Protein AF-A0A059CGK4-F1 (afdb_monomer_lite)

Sequence (134 aa):
MKSARKLSFSSSASSPTATATVTVTSPDEQFIPPPPPNITLHLQPNQAHSRAATKIQSAYRAHLIRTLYKTISTVDSAADRLQRRIQRQDTGRRPPGQPPREGRGIDEELMRLLLRLDSVPGGIDPALREGRRK

Radius of gyration: 31.88 Å; chains: 1; bounding box: 45×42×109 Å

pLDDT: mean 72.35, std 18.62, range [37.69, 95.38]

Organism: Eucalyptus grandis (NCBI:txid71139)

Secondary structure (DSSP, 8-state):
-PPPPP-------------PPP----------PPPPP-------S-----HHHHHHHHHHHHHHHHHHHHHHHHHHHHHHHHHHHHHHHHTT-PPTTPPP---TTHHHHHHHHHHHHHTS-TTS-HHHHHHTT-

Foldseek 3Di:
DDDDDDDDDDDDDDDDDDDDDDDDDDDDDPPPDDDDDPPPPCPPPDPDQDPVNVVVVVVVLVVLVVVLVVLLVVLVVLVVVLVVVVCCLVVVVDDPPDDNPPPPCSVVSVVVSLVSLVVRDCPSDVVSVVSSVD

InterPro domains:
  IPR000048 IQ motif, EF-hand binding site [PF00612] (51-70)
  IPR003103 BAG domain [PF02179] (72-134)
  IPR040400 BAG family molecular chaperone regulator 5/6/7/8 [PTHR33322] (49-134)

Structure (mmCIF, N/CA/C/O backbone):
data_AF-A0A059CGK4-F1
#
_entry.id   AF-A0A059CGK4-F1
#
loop_
_atom_site.group_PDB
_atom_site.id
_ato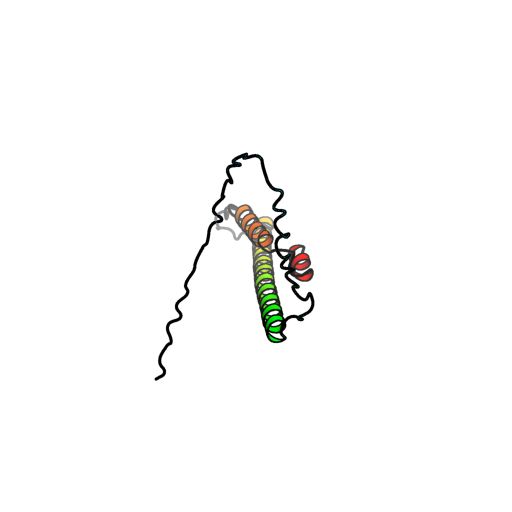m_site.type_symbol
_atom_site.label_atom_id
_atom_site.label_alt_id
_atom_site.label_comp_id
_atom_site.label_asym_id
_atom_site.label_entity_id
_atom_site.label_seq_id
_atom_site.pdbx_PDB_ins_code
_atom_site.Cartn_x
_atom_site.Cartn_y
_atom_site.Cartn_z
_atom_site.occupancy
_atom_site.B_iso_or_equiv
_atom_site.auth_seq_id
_atom_site.auth_comp_id
_atom_site.auth_asym_id
_atom_site.auth_atom_id
_atom_site.pdbx_PDB_model_num
ATOM 1 N N . MET A 1 1 ? -26.335 33.147 17.329 1.00 41.03 1 MET A N 1
ATOM 2 C CA . MET A 1 1 ? -25.353 32.123 16.898 1.00 41.03 1 MET A CA 1
ATOM 3 C C . MET A 1 1 ? -24.506 31.743 18.106 1.00 41.03 1 MET A C 1
ATOM 5 O O . MET A 1 1 ? -24.257 32.594 18.947 1.00 41.03 1 MET A O 1
ATOM 9 N N . LYS A 1 2 ? -24.250 30.446 18.284 1.00 45.72 2 LYS A N 1
ATOM 10 C CA . LYS A 1 2 ? -23.962 29.793 19.573 1.00 45.72 2 LYS A CA 1
ATOM 11 C C . LYS A 1 2 ? -22.501 30.000 20.019 1.00 45.72 2 LYS A C 1
ATOM 13 O O . LYS A 1 2 ? -21.591 29.889 19.209 1.00 45.72 2 LYS A O 1
ATOM 18 N N . SER A 1 3 ? -22.332 30.303 21.308 1.00 40.88 3 SER A N 1
ATOM 19 C CA . SER A 1 3 ? -21.085 30.653 22.006 1.00 40.88 3 SER A CA 1
ATOM 20 C C . SER A 1 3 ? -20.116 29.466 22.147 1.00 40.88 3 SER A C 1
ATOM 22 O O . SER A 1 3 ? -20.524 28.381 22.566 1.00 40.88 3 SER A O 1
ATOM 24 N N . ALA A 1 4 ? -18.839 29.669 21.804 1.00 54.34 4 ALA A N 1
ATOM 25 C CA . ALA A 1 4 ? -17.777 28.668 21.910 1.00 54.34 4 ALA A CA 1
ATOM 26 C C . ALA A 1 4 ? -17.173 28.663 23.326 1.00 54.34 4 ALA A C 1
ATOM 28 O O . ALA A 1 4 ? -16.617 29.660 23.786 1.00 54.34 4 ALA A O 1
ATOM 29 N N . ARG A 1 5 ? -17.280 27.531 24.032 1.00 57.50 5 ARG A N 1
ATOM 30 C CA . ARG A 1 5 ? -16.688 27.343 25.365 1.00 57.50 5 ARG A CA 1
ATOM 31 C C . ARG A 1 5 ? -15.183 27.081 25.241 1.00 57.50 5 ARG A C 1
ATOM 33 O O . ARG A 1 5 ? -14.774 26.126 24.587 1.00 57.50 5 ARG A O 1
ATOM 40 N N . LYS A 1 6 ? -14.377 27.927 25.892 1.00 48.09 6 LYS A N 1
ATOM 41 C CA . LYS A 1 6 ? -12.933 27.737 26.111 1.00 48.09 6 LYS A CA 1
ATOM 42 C C . LYS A 1 6 ? -12.698 26.487 26.967 1.00 48.09 6 LYS A C 1
ATOM 44 O O . LYS A 1 6 ? -13.273 26.376 28.046 1.00 48.09 6 LYS A O 1
ATOM 49 N N . LEU A 1 7 ? -11.836 25.582 26.507 1.00 48.59 7 LEU A N 1
ATOM 50 C CA . LEU A 1 7 ? -11.317 24.472 27.305 1.00 48.59 7 LEU A CA 1
ATOM 51 C C . LEU A 1 7 ? -9.947 24.885 27.847 1.00 48.59 7 LEU A C 1
ATOM 53 O O . LEU A 1 7 ? -9.022 25.123 27.074 1.00 48.59 7 LEU A O 1
ATOM 57 N N . SER A 1 8 ? -9.850 25.023 29.168 1.00 43.38 8 SER A N 1
ATOM 58 C CA . SER A 1 8 ? -8.581 25.183 29.879 1.00 43.38 8 SER A CA 1
ATOM 59 C C . SER A 1 8 ? -8.075 23.802 30.281 1.00 43.38 8 SER A C 1
ATOM 61 O O . SER A 1 8 ? -8.851 22.981 30.771 1.00 43.38 8 SER A O 1
ATOM 63 N N . PHE A 1 9 ? -6.787 23.553 30.077 1.00 45.38 9 PHE A N 1
ATOM 64 C CA . PHE A 1 9 ? -6.094 22.358 30.538 1.00 45.38 9 PHE A CA 1
ATOM 65 C C . PHE A 1 9 ? -5.003 22.809 31.511 1.00 45.38 9 PHE A C 1
ATOM 67 O O . PHE A 1 9 ? -4.174 23.651 31.170 1.00 45.38 9 PHE A O 1
ATOM 74 N N . SER A 1 10 ? -5.023 22.258 32.723 1.00 40.19 10 SER A N 1
ATOM 75 C CA . SER A 1 10 ? -3.966 22.438 33.715 1.00 40.19 10 SER A CA 1
ATOM 76 C C . SER A 1 10 ? -3.147 21.154 33.771 1.00 40.19 10 SER A C 1
ATOM 78 O O . SER A 1 10 ? -3.657 20.113 34.179 1.00 40.19 10 SER A O 1
ATOM 80 N N . SER A 1 11 ? -1.885 21.220 33.346 1.00 39.97 11 SER A N 1
ATOM 81 C CA . SER A 1 11 ? -0.885 20.190 33.636 1.00 39.97 11 SER A CA 1
ATOM 82 C C . SER A 1 11 ? -0.153 20.541 34.916 1.00 39.97 11 SER A C 1
ATOM 84 O O . SER A 1 11 ? 0.600 21.510 34.945 1.00 39.97 11 SER A O 1
ATOM 86 N N . SER A 1 12 ? -0.327 19.727 35.949 1.00 41.91 12 SER A N 1
ATOM 87 C CA . SER A 1 12 ? 0.598 19.684 37.077 1.00 41.91 12 SER A CA 1
ATOM 88 C C . SER A 1 12 ? 1.501 18.471 36.884 1.00 41.91 12 SER A C 1
ATOM 90 O O . SER A 1 12 ? 1.093 17.338 37.120 1.00 41.91 12 SER A O 1
ATOM 92 N N . ALA A 1 13 ? 2.717 18.715 36.396 1.00 45.94 13 ALA A N 1
ATOM 93 C CA . ALA A 1 13 ? 3.792 17.735 36.400 1.00 45.94 13 ALA A CA 1
ATOM 94 C C . ALA A 1 13 ? 4.439 17.748 37.792 1.00 45.94 13 ALA A C 1
ATOM 96 O O . ALA A 1 13 ? 5.101 18.715 38.159 1.00 45.94 13 ALA A O 1
ATOM 97 N N . SER A 1 14 ? 4.223 16.699 38.582 1.00 45.09 14 SER A N 1
ATOM 98 C CA . SER A 1 14 ? 4.945 16.477 39.835 1.00 45.09 14 SER A CA 1
ATOM 99 C C . SER A 1 14 ? 6.086 15.492 39.585 1.00 45.09 14 SER A C 1
ATOM 101 O O . SER A 1 14 ? 5.858 14.291 39.443 1.00 45.09 14 SER A O 1
ATOM 103 N N . SER A 1 15 ? 7.310 16.011 39.508 1.00 52.53 15 SER A N 1
ATOM 104 C CA . SER A 1 15 ? 8.544 15.222 39.581 1.00 52.53 15 SER A CA 1
ATOM 105 C C . SER A 1 15 ? 8.660 14.553 40.961 1.00 52.53 15 SER A C 1
ATOM 107 O O . SER A 1 15 ? 8.279 15.177 41.954 1.00 52.53 15 SER A O 1
ATOM 109 N N . PRO A 1 16 ? 9.190 13.323 41.083 1.00 47.06 16 PRO A N 1
ATOM 110 C CA . PRO A 1 16 ? 9.391 12.708 42.390 1.00 47.06 16 PRO A CA 1
ATOM 111 C C . PRO A 1 16 ? 10.611 13.322 43.096 1.00 47.06 16 PRO A C 1
ATOM 113 O O . PRO A 1 16 ? 11.750 13.149 42.665 1.00 47.06 16 PRO A O 1
ATOM 116 N N . THR A 1 17 ? 10.366 14.038 44.194 1.00 42.78 17 THR A N 1
ATOM 117 C CA . THR A 1 17 ? 11.392 14.484 45.145 1.00 42.78 17 THR A CA 1
ATOM 118 C C . THR A 1 17 ? 11.951 13.266 45.880 1.00 42.78 17 THR A C 1
ATOM 120 O O . THR A 1 17 ? 11.225 12.589 46.604 1.00 42.78 17 THR A O 1
ATOM 123 N N . ALA A 1 18 ? 13.241 12.977 45.704 1.00 50.28 18 ALA A N 1
ATOM 124 C CA . ALA A 1 18 ? 13.943 11.981 46.504 1.00 50.28 18 ALA A CA 1
ATOM 125 C C . ALA A 1 18 ? 14.169 12.538 47.920 1.00 50.28 18 ALA A C 1
ATOM 127 O O . ALA A 1 18 ? 14.978 13.442 48.119 1.00 50.28 18 ALA A O 1
ATOM 128 N N . THR A 1 19 ? 13.435 12.022 48.903 1.00 48.09 19 THR A N 1
ATOM 129 C CA . THR A 1 19 ? 13.630 12.352 50.319 1.00 48.09 19 THR A CA 1
ATOM 130 C C . THR A 1 19 ? 14.610 11.353 50.929 1.00 48.09 19 THR A C 1
ATOM 132 O O . THR A 1 19 ? 14.295 10.173 51.056 1.00 48.09 19 THR A O 1
ATOM 135 N N . ALA A 1 20 ? 15.807 11.816 51.290 1.00 50.78 20 ALA A N 1
ATOM 136 C CA . ALA A 1 20 ? 16.765 11.043 52.074 1.00 50.78 20 ALA A CA 1
ATOM 137 C C . ALA A 1 20 ? 16.435 11.192 53.567 1.00 50.78 20 ALA A C 1
ATOM 139 O O . ALA A 1 20 ? 16.407 12.306 54.091 1.00 50.78 20 ALA A O 1
ATOM 140 N N . THR A 1 21 ? 16.169 10.081 54.250 1.00 47.62 21 THR A N 1
ATOM 141 C CA . THR A 1 21 ? 15.905 10.061 55.695 1.00 47.62 21 THR A CA 1
ATOM 142 C C . THR A 1 21 ? 17.219 9.862 56.450 1.00 47.62 21 THR A C 1
ATOM 144 O O . THR A 1 21 ? 17.923 8.879 56.231 1.00 47.62 21 THR A O 1
ATOM 147 N N . VAL A 1 22 ? 17.553 10.808 57.328 1.00 45.88 22 VAL A N 1
ATOM 148 C CA . VAL A 1 22 ? 18.703 10.738 58.241 1.00 45.88 22 VAL A CA 1
ATOM 149 C C . VAL A 1 22 ? 18.288 9.958 59.489 1.00 45.88 22 VAL A C 1
ATOM 151 O O . VAL A 1 22 ? 17.340 10.344 60.171 1.00 45.88 22 VAL A O 1
ATOM 154 N N . THR A 1 23 ? 18.993 8.869 59.792 1.00 37.69 23 THR A N 1
ATOM 155 C CA . THR A 1 23 ? 18.792 8.076 61.012 1.00 37.69 23 THR A CA 1
ATOM 156 C C . THR A 1 23 ? 19.478 8.770 62.189 1.00 37.69 23 THR A C 1
ATOM 158 O O . THR A 1 23 ? 20.705 8.843 62.233 1.00 37.69 23 THR A O 1
ATOM 161 N N . VAL A 1 24 ? 18.697 9.275 63.146 1.00 44.75 24 VAL A N 1
ATOM 162 C CA . VAL A 1 24 ? 19.193 9.719 64.457 1.00 44.75 24 VAL A CA 1
ATOM 163 C C . VAL A 1 24 ? 18.960 8.579 65.445 1.00 44.75 24 VAL A C 1
ATOM 165 O O . VAL A 1 24 ? 17.821 8.188 65.683 1.00 44.75 24 VAL A O 1
ATOM 168 N N . THR A 1 25 ? 20.040 8.018 65.988 1.00 42.50 25 THR A N 1
ATOM 169 C CA . THR A 1 25 ? 19.989 6.936 66.979 1.00 42.50 25 THR A CA 1
ATOM 170 C C . THR A 1 25 ? 19.927 7.536 68.384 1.00 42.50 25 THR A C 1
ATOM 172 O O . THR A 1 25 ? 20.909 8.114 68.844 1.00 42.50 25 THR A O 1
ATOM 175 N N . SER A 1 26 ? 18.800 7.377 69.079 1.00 39.28 26 SER A N 1
ATOM 176 C CA . SER A 1 26 ? 18.688 7.565 70.533 1.00 39.28 26 SER A CA 1
ATOM 177 C C . SER A 1 26 ? 18.155 6.275 71.170 1.00 39.28 26 SER A C 1
ATOM 179 O O . SER A 1 26 ? 17.199 5.711 70.633 1.00 39.28 26 SER A O 1
ATOM 181 N N . PRO A 1 27 ? 18.748 5.780 72.271 1.00 51.56 27 PRO A N 1
ATOM 182 C CA . PRO A 1 27 ? 18.305 4.559 72.922 1.00 51.56 27 PRO A CA 1
ATOM 183 C C . PRO A 1 27 ? 17.245 4.913 73.965 1.00 51.56 27 PRO A C 1
ATOM 185 O O . PRO A 1 27 ? 17.559 5.572 74.944 1.00 51.56 27 PRO A O 1
ATOM 188 N N . ASP A 1 28 ? 15.993 4.561 73.702 1.00 48.81 28 ASP A N 1
ATOM 189 C CA . ASP A 1 28 ? 15.063 3.947 74.659 1.00 48.81 28 ASP A CA 1
ATOM 190 C C . ASP A 1 28 ? 13.618 4.077 74.166 1.00 48.81 28 ASP A C 1
ATOM 192 O O . ASP A 1 28 ? 13.229 5.055 73.534 1.00 48.81 28 ASP A O 1
ATOM 196 N N . GLU A 1 29 ? 12.854 3.035 74.486 1.00 44.28 29 GLU A N 1
ATOM 197 C CA . GLU A 1 29 ? 11.441 2.787 74.187 1.00 44.28 29 GLU A CA 1
ATOM 198 C C . GLU A 1 29 ? 11.102 2.345 72.751 1.00 44.28 29 GLU A C 1
ATOM 200 O O . GLU A 1 29 ? 11.046 3.105 71.785 1.00 44.28 29 GLU A O 1
ATOM 205 N N . GLN A 1 30 ? 10.816 1.042 72.637 1.00 54.50 30 GLN A N 1
ATOM 206 C CA . GLN A 1 30 ? 10.256 0.383 71.459 1.00 54.50 30 GLN A CA 1
ATOM 207 C C . GLN A 1 30 ? 8.842 0.908 71.158 1.00 54.50 30 GLN A C 1
ATOM 209 O O . GLN A 1 30 ? 7.842 0.252 71.444 1.00 54.50 30 GLN A O 1
ATOM 214 N N . PHE A 1 31 ? 8.740 2.070 70.520 1.00 52.06 31 PHE A N 1
ATOM 215 C CA . PHE A 1 31 ? 7.544 2.413 69.764 1.00 52.06 31 PHE A CA 1
ATOM 216 C C . PHE A 1 31 ? 7.603 1.654 68.437 1.00 52.06 31 PHE A C 1
ATOM 218 O O . PHE A 1 31 ? 8.364 2.014 67.543 1.00 52.06 31 PHE A O 1
ATOM 225 N N . ILE A 1 32 ? 6.841 0.566 68.318 1.00 58.25 32 ILE A N 1
ATOM 226 C CA . ILE A 1 32 ? 6.641 -0.129 67.042 1.00 58.25 32 ILE A CA 1
ATOM 227 C C . ILE A 1 32 ? 5.577 0.675 66.277 1.00 58.25 32 ILE A C 1
ATOM 229 O O . ILE A 1 32 ? 4.402 0.600 66.644 1.00 58.25 32 ILE A O 1
ATOM 233 N N . PRO A 1 33 ? 5.930 1.470 65.246 1.00 62.47 33 PRO A N 1
ATOM 234 C CA . PRO A 1 33 ? 4.920 2.143 64.443 1.00 62.47 33 PRO A CA 1
ATOM 235 C C . PRO A 1 33 ? 4.079 1.092 63.697 1.00 62.47 33 PRO A C 1
ATOM 237 O O . PRO A 1 33 ? 4.638 0.115 63.186 1.00 62.47 33 PRO A O 1
ATOM 240 N N . PRO A 1 34 ? 2.745 1.257 63.613 1.00 70.94 34 PRO A N 1
ATOM 241 C CA . PRO A 1 34 ? 1.908 0.351 62.839 1.00 70.94 34 PRO A CA 1
ATOM 242 C C . PRO A 1 34 ? 2.349 0.360 61.364 1.00 70.94 34 PRO A C 1
ATOM 244 O O . PRO A 1 34 ? 2.731 1.417 60.848 1.00 70.94 34 PRO A O 1
ATOM 247 N N . PRO A 1 35 ? 2.308 -0.792 60.669 1.00 70.62 35 PRO A N 1
ATOM 248 C CA . PRO A 1 35 ? 2.691 -0.863 59.265 1.00 70.62 35 PRO A CA 1
ATOM 249 C C . PRO A 1 35 ? 1.824 0.093 58.428 1.00 70.62 35 PRO A C 1
ATOM 251 O O . PRO A 1 35 ? 0.627 0.232 58.707 1.00 70.62 35 PRO A O 1
ATOM 254 N N . PRO A 1 36 ? 2.395 0.757 57.404 1.00 70.00 36 PRO A N 1
ATOM 255 C CA . PRO A 1 36 ? 1.631 1.643 56.535 1.00 70.00 36 PRO A CA 1
ATOM 256 C C . PRO A 1 36 ? 0.469 0.867 55.895 1.00 70.00 36 PRO A C 1
ATOM 258 O O . PRO A 1 36 ? 0.639 -0.305 55.543 1.00 70.00 36 PRO A O 1
ATOM 261 N N . PRO A 1 37 ? -0.719 1.478 55.728 1.00 66.12 37 PRO A N 1
ATOM 262 C CA . PRO A 1 37 ? -1.835 0.798 55.094 1.00 66.12 37 PRO A CA 1
ATOM 263 C C . PRO A 1 37 ? -1.450 0.431 53.658 1.00 66.12 37 PRO A C 1
ATOM 265 O O . PRO A 1 37 ? -1.170 1.302 52.833 1.00 66.12 37 PRO A O 1
ATOM 268 N N . ASN A 1 38 ? -1.457 -0.866 53.350 1.00 60.00 38 ASN A N 1
ATOM 269 C CA . ASN A 1 38 ? -1.348 -1.362 51.984 1.00 60.00 38 ASN A CA 1
ATOM 270 C C . ASN A 1 38 ? -2.588 -0.904 51.204 1.00 60.00 38 ASN A C 1
ATOM 272 O O . ASN A 1 38 ? -3.623 -1.573 51.212 1.00 60.00 38 ASN A O 1
ATOM 276 N N . ILE A 1 39 ? -2.499 0.242 50.524 1.00 61.88 39 ILE A N 1
ATOM 277 C CA . ILE A 1 39 ? -3.505 0.665 49.547 1.00 61.88 39 ILE A CA 1
ATOM 278 C C . ILE A 1 39 ? -3.397 -0.305 48.374 1.00 61.88 39 ILE A C 1
ATOM 280 O O . ILE A 1 39 ? -2.618 -0.124 47.440 1.00 61.88 39 ILE A O 1
ATOM 284 N N . THR A 1 40 ? -4.162 -1.389 48.449 1.00 61.84 40 THR A N 1
ATOM 285 C CA . THR A 1 40 ? -4.278 -2.336 47.349 1.00 61.84 40 THR A CA 1
ATOM 286 C C . THR A 1 40 ? -5.181 -1.663 46.326 1.00 61.84 40 THR A C 1
ATOM 288 O O . THR A 1 40 ? -6.400 -1.625 46.488 1.00 61.84 40 THR A O 1
ATOM 291 N N . LEU A 1 41 ? -4.583 -1.051 45.303 1.00 60.69 41 LEU A N 1
ATOM 292 C CA . LEU A 1 41 ? -5.316 -0.562 44.143 1.00 60.69 41 LEU A CA 1
ATOM 293 C C . LEU A 1 41 ? -5.923 -1.777 43.436 1.00 60.69 41 LEU A C 1
ATOM 295 O O . LEU A 1 41 ? -5.301 -2.394 42.574 1.00 60.69 41 LEU A O 1
ATOM 299 N N . HIS A 1 42 ? -7.139 -2.144 43.831 1.00 59.50 42 HIS A N 1
ATOM 300 C CA . HIS A 1 42 ? -7.945 -3.126 43.130 1.00 59.50 42 HIS A CA 1
ATOM 301 C C . HIS A 1 42 ? -8.418 -2.479 41.822 1.00 59.50 42 HIS A C 1
ATOM 303 O O . HIS A 1 42 ? -9.545 -1.998 41.707 1.00 59.50 42 HIS A O 1
ATOM 309 N N . LEU A 1 43 ? -7.529 -2.416 40.826 1.00 60.88 43 LEU A N 1
ATOM 310 C CA . LEU A 1 43 ? -7.946 -2.240 39.442 1.00 60.88 43 LEU A CA 1
ATOM 311 C C . LEU A 1 43 ? -8.722 -3.507 39.099 1.00 60.88 43 LEU A C 1
ATOM 313 O O . LEU A 1 43 ? -8.122 -4.532 38.781 1.00 60.88 43 LEU A O 1
ATOM 317 N N . GLN A 1 44 ? -1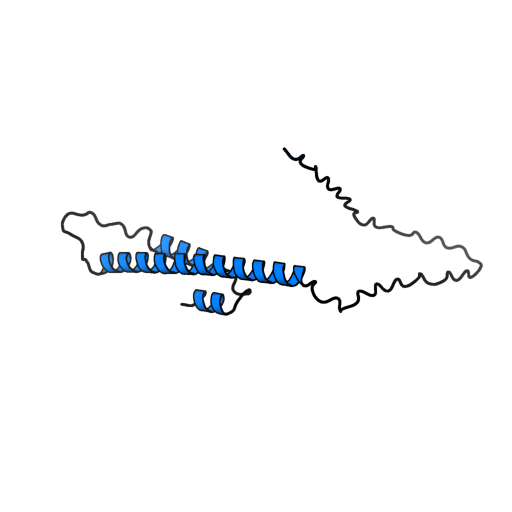0.052 -3.455 39.233 1.00 57.47 44 GLN A N 1
ATOM 318 C CA . GLN A 1 44 ? -10.930 -4.512 38.742 1.00 57.47 44 GLN A CA 1
ATOM 319 C C . GLN A 1 44 ? -10.474 -4.853 37.316 1.00 57.47 44 GLN A C 1
ATOM 321 O O . GLN A 1 44 ? -10.550 -3.979 36.447 1.00 57.47 44 GLN A O 1
ATOM 326 N N . PRO A 1 45 ? -10.033 -6.091 37.029 1.00 57.91 45 PRO A N 1
ATOM 327 C CA . PRO A 1 45 ? -9.539 -6.449 35.700 1.00 57.91 45 PRO A CA 1
ATOM 328 C C . PRO A 1 45 ? -10.646 -6.488 34.633 1.00 57.91 45 PRO A C 1
ATOM 330 O O . PRO A 1 45 ? -10.440 -7.019 33.548 1.00 57.91 45 PRO A O 1
ATOM 333 N N . ASN A 1 46 ? -11.855 -6.011 34.942 1.00 57.38 46 ASN A N 1
ATOM 334 C CA . ASN A 1 46 ? -13.056 -6.424 34.238 1.00 57.38 46 ASN A CA 1
ATOM 335 C C . ASN A 1 46 ? -14.148 -5.349 34.190 1.00 57.38 46 ASN A C 1
ATOM 337 O O . ASN A 1 46 ? -15.318 -5.619 34.445 1.00 57.38 46 ASN A O 1
ATOM 341 N N . GLN A 1 47 ? -13.788 -4.124 33.814 1.00 55.97 47 GLN A N 1
ATOM 342 C CA . GLN A 1 47 ? -14.737 -3.301 33.072 1.00 55.97 47 GLN A CA 1
ATOM 343 C C . GLN A 1 47 ? -14.307 -3.311 31.617 1.00 55.97 47 GLN A C 1
ATOM 345 O O . GLN A 1 47 ? -13.535 -2.472 31.155 1.00 55.97 47 GLN A O 1
ATOM 350 N N . ALA A 1 48 ? -14.787 -4.358 30.942 1.00 58.47 48 ALA A N 1
ATOM 351 C CA . ALA A 1 48 ? -15.008 -4.431 29.511 1.00 58.47 48 ALA A CA 1
ATOM 352 C C . ALA A 1 48 ? -14.979 -3.043 28.873 1.00 58.47 48 ALA A C 1
ATOM 354 O O . ALA A 1 48 ? -15.724 -2.157 29.298 1.00 58.47 48 ALA A O 1
ATOM 355 N N . HIS A 1 49 ? -14.119 -2.868 27.866 1.00 60.81 49 HIS A N 1
ATOM 356 C CA . HIS A 1 49 ? -14.109 -1.702 26.994 1.00 60.81 49 HIS A CA 1
ATOM 357 C C . HIS A 1 49 ? -15.532 -1.156 26.853 1.00 60.81 49 HIS A C 1
ATOM 359 O O . HIS A 1 49 ? -16.401 -1.841 26.309 1.00 60.81 49 HIS A O 1
ATOM 365 N N . SER A 1 50 ? -15.788 0.039 27.403 1.00 81.50 50 SER A N 1
ATOM 366 C CA . SER A 1 50 ? -17.067 0.723 27.210 1.00 81.50 50 SER A CA 1
ATOM 367 C C . SER A 1 50 ? -17.443 0.580 25.736 1.00 81.50 50 SER A C 1
ATOM 369 O O . SER A 1 50 ? -16.583 0.758 24.874 1.00 81.50 50 SER A O 1
ATOM 371 N N . ARG A 1 51 ? -18.693 0.232 25.406 1.00 84.00 51 ARG A N 1
ATOM 372 C CA . ARG A 1 51 ? -19.135 0.036 24.009 1.00 84.00 51 ARG A CA 1
ATOM 373 C C . ARG A 1 51 ? -18.686 1.189 23.092 1.00 84.00 51 ARG A C 1
ATOM 375 O O . ARG A 1 51 ? -18.394 0.979 21.915 1.00 84.00 51 ARG A O 1
ATOM 382 N N . ALA A 1 52 ? -18.587 2.399 23.647 1.00 85.31 52 ALA A N 1
ATOM 383 C CA . ALA A 1 52 ? -17.994 3.559 22.991 1.00 85.31 52 ALA A CA 1
ATOM 384 C C . ALA A 1 52 ? -16.488 3.395 22.700 1.00 85.31 52 ALA A C 1
ATOM 386 O O . ALA A 1 52 ? -16.070 3.617 21.567 1.00 85.31 52 ALA A O 1
ATOM 387 N N . ALA A 1 53 ? -15.683 2.962 23.672 1.00 88.81 53 ALA A N 1
ATOM 388 C CA . ALA A 1 53 ? -14.259 2.671 23.503 1.00 88.81 53 ALA A CA 1
ATOM 389 C C . ALA A 1 53 ? -14.008 1.614 22.415 1.00 88.81 53 ALA A C 1
ATOM 391 O O . ALA A 1 53 ? -13.189 1.850 21.530 1.00 88.81 53 ALA A O 1
ATOM 392 N N . THR A 1 54 ? -14.759 0.507 22.393 1.00 90.00 54 THR A N 1
ATOM 393 C CA . THR A 1 54 ? -14.636 -0.508 21.328 1.00 90.00 54 THR A CA 1
ATOM 394 C C . THR A 1 54 ? -14.978 0.068 19.954 1.00 90.00 54 THR A C 1
ATOM 396 O O . THR A 1 54 ? -14.295 -0.212 18.966 1.00 90.00 54 THR A O 1
ATOM 3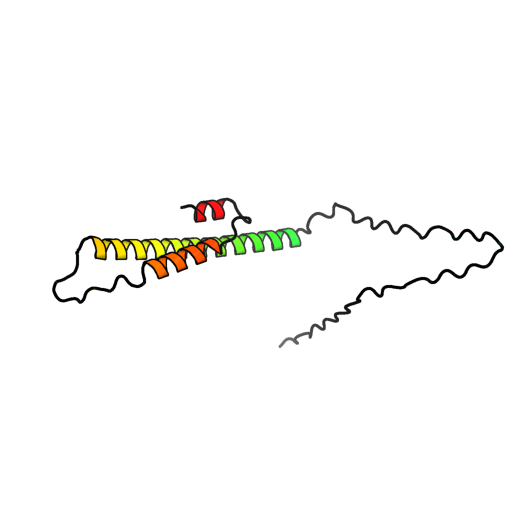99 N N . LYS A 1 55 ? -16.012 0.916 19.863 1.00 93.88 55 LYS A N 1
ATOM 400 C CA . LYS A 1 55 ? -16.392 1.583 18.608 1.00 93.88 55 LYS A CA 1
ATOM 401 C C . LYS A 1 55 ? -15.311 2.556 18.127 1.00 93.88 55 LYS A C 1
ATOM 403 O O . LYS A 1 55 ? -14.990 2.571 16.944 1.00 93.88 55 LYS A O 1
ATOM 408 N N . ILE A 1 56 ? -14.724 3.332 19.036 1.00 93.75 56 ILE A N 1
ATOM 409 C CA . ILE A 1 56 ? -13.627 4.257 18.723 1.00 93.75 56 ILE A CA 1
ATOM 410 C C . ILE A 1 56 ? -12.399 3.475 18.244 1.00 93.75 56 ILE A C 1
ATOM 412 O O . ILE A 1 56 ? -11.838 3.787 17.197 1.00 93.75 56 ILE A O 1
ATOM 416 N N . GLN A 1 57 ? -12.016 2.420 18.964 1.00 92.50 57 GLN A N 1
ATOM 417 C CA . GLN A 1 57 ? -10.852 1.601 18.628 1.00 92.50 57 GLN A CA 1
ATOM 418 C C . GLN A 1 57 ? -11.024 0.859 17.299 1.00 92.50 57 GLN A C 1
ATOM 420 O O . GLN A 1 57 ? -10.098 0.838 16.492 1.00 92.50 57 GLN A O 1
ATOM 425 N N . SER A 1 58 ? -12.196 0.271 17.042 1.00 92.81 58 SER A N 1
ATOM 426 C CA . SER A 1 58 ? -12.477 -0.420 15.775 1.00 92.81 58 SER A CA 1
ATOM 427 C C . SER A 1 58 ? -12.497 0.542 14.586 1.00 92.81 58 SER A C 1
ATOM 429 O O . SER A 1 58 ? -11.861 0.259 13.572 1.00 92.81 58 SER A O 1
ATOM 431 N N . ALA A 1 59 ? -13.137 1.709 14.720 1.00 95.38 59 ALA A N 1
ATOM 432 C CA . ALA A 1 59 ? -13.126 2.737 13.681 1.00 95.38 59 ALA A CA 1
ATOM 433 C C . ALA A 1 59 ? -11.704 3.247 13.394 1.00 95.38 59 ALA A C 1
ATOM 435 O O . ALA A 1 59 ? -11.318 3.382 12.232 1.00 95.38 59 ALA A O 1
ATOM 436 N N . TYR A 1 60 ? -10.904 3.472 14.439 1.00 94.62 60 TYR A N 1
ATOM 437 C CA . TYR A 1 60 ? -9.509 3.887 14.302 1.00 94.62 60 TYR A CA 1
ATOM 438 C C . TYR A 1 60 ? -8.654 2.820 13.605 1.00 94.62 60 TYR A C 1
ATOM 440 O O . TYR A 1 60 ? -7.947 3.131 12.647 1.00 94.62 60 TYR A O 1
ATOM 448 N N . ARG A 1 61 ? -8.770 1.547 14.013 1.00 91.62 61 ARG A N 1
ATOM 449 C CA . ARG A 1 61 ? -8.080 0.424 13.355 1.00 91.62 61 ARG A CA 1
ATOM 450 C C . ARG A 1 61 ? -8.461 0.319 11.878 1.00 91.62 61 ARG A C 1
ATOM 452 O O . ARG A 1 61 ? -7.577 0.212 11.035 1.00 91.62 61 ARG A O 1
ATOM 459 N N . ALA A 1 62 ? -9.749 0.422 11.548 1.00 92.50 62 ALA A N 1
ATOM 460 C CA . ALA A 1 62 ? -10.217 0.392 10.163 1.00 92.50 62 ALA A CA 1
ATOM 461 C C . ALA A 1 62 ? -9.667 1.566 9.333 1.00 92.50 62 ALA A C 1
ATOM 463 O O . ALA A 1 62 ? -9.247 1.380 8.190 1.00 92.50 62 ALA A O 1
ATOM 464 N N . HIS A 1 63 ? -9.629 2.771 9.909 1.00 94.31 63 HIS A N 1
ATOM 465 C CA . HIS A 1 63 ? -9.047 3.945 9.262 1.00 94.31 63 HIS A CA 1
ATOM 466 C C . HIS A 1 63 ? -7.547 3.766 8.981 1.00 94.31 63 HIS A C 1
ATOM 468 O O . HIS A 1 63 ? -7.098 4.050 7.865 1.00 94.31 63 HIS A O 1
ATOM 474 N N . LEU A 1 64 ? -6.788 3.253 9.956 1.00 92.50 64 LEU A N 1
ATOM 475 C CA . LEU A 1 64 ? -5.372 2.934 9.781 1.00 92.50 64 LEU A CA 1
ATOM 476 C C . LEU A 1 64 ? -5.170 1.918 8.658 1.00 92.50 64 LEU A C 1
ATOM 478 O O . LEU A 1 64 ? -4.419 2.195 7.726 1.00 92.50 64 LEU A O 1
ATOM 482 N N . ILE A 1 65 ? -5.887 0.791 8.692 1.00 91.69 65 ILE A N 1
ATOM 483 C CA . ILE A 1 65 ? -5.761 -0.263 7.676 1.00 91.69 65 ILE A CA 1
ATOM 484 C C . ILE A 1 65 ? -6.047 0.291 6.280 1.00 91.69 65 ILE A C 1
ATOM 486 O O . ILE A 1 65 ? -5.251 0.098 5.363 1.00 91.69 65 ILE A O 1
ATOM 490 N N . ARG A 1 66 ? -7.134 1.055 6.114 1.00 92.69 66 ARG A N 1
ATOM 491 C CA . ARG A 1 66 ? -7.492 1.661 4.823 1.00 92.69 66 ARG A CA 1
ATOM 492 C C . ARG A 1 66 ? -6.410 2.610 4.308 1.00 92.69 66 ARG A C 1
ATOM 494 O O . ARG A 1 66 ? -6.129 2.637 3.111 1.00 92.69 66 ARG A O 1
ATOM 501 N N . THR A 1 67 ? -5.818 3.392 5.204 1.00 92.75 67 THR A N 1
ATOM 502 C CA . THR A 1 67 ? -4.756 4.343 4.860 1.00 92.75 67 THR A CA 1
ATOM 503 C C . THR A 1 67 ? -3.493 3.611 4.419 1.00 92.75 67 THR A C 1
ATOM 505 O O . THR A 1 67 ? -2.931 3.937 3.376 1.00 92.75 67 THR A O 1
ATOM 508 N N . LEU A 1 68 ? -3.090 2.574 5.156 1.00 92.25 68 LEU A N 1
ATOM 509 C CA . LEU A 1 68 ? -1.926 1.756 4.821 1.00 92.25 68 LEU A CA 1
ATOM 510 C C . LEU A 1 68 ? -2.123 1.003 3.503 1.00 92.25 68 LEU A C 1
ATOM 512 O O . LEU A 1 68 ? -1.240 1.033 2.649 1.00 92.25 68 LEU A O 1
ATOM 516 N N . TYR A 1 69 ? -3.302 0.422 3.279 1.00 92.25 69 TYR A N 1
ATOM 517 C CA . TYR A 1 69 ? -3.620 -0.254 2.022 1.00 92.25 69 TYR A CA 1
ATOM 518 C C . TYR A 1 69 ? -3.570 0.699 0.823 1.00 92.25 69 TYR A C 1
ATOM 520 O O . TYR A 1 69 ? -3.040 0.359 -0.232 1.00 92.25 69 TYR A O 1
ATOM 528 N N . LYS A 1 70 ? -4.064 1.934 0.983 1.00 93.38 70 LYS A N 1
ATOM 529 C CA . LYS A 1 70 ? -3.964 2.961 -0.062 1.00 93.38 70 LYS A CA 1
ATOM 530 C C . LYS A 1 70 ? -2.506 3.291 -0.390 1.00 93.38 70 LYS A C 1
ATOM 532 O O . LYS A 1 70 ? -2.177 3.473 -1.562 1.00 93.38 70 LYS A O 1
ATOM 537 N N . THR A 1 71 ? -1.635 3.349 0.617 1.00 93.06 71 THR A N 1
ATOM 538 C CA . THR A 1 71 ? -0.194 3.539 0.410 1.00 93.06 71 THR A CA 1
ATOM 539 C C . THR A 1 71 ? 0.411 2.377 -0.372 1.00 93.06 71 THR A C 1
ATOM 541 O O . THR A 1 71 ? 1.083 2.638 -1.366 1.00 93.06 71 THR A O 1
ATOM 544 N N . ILE A 1 72 ? 0.117 1.128 0.009 1.00 91.94 72 ILE A N 1
ATOM 545 C CA . ILE A 1 72 ? 0.580 -0.077 -0.705 1.00 91.94 72 ILE A CA 1
ATOM 546 C C . ILE A 1 72 ? 0.123 -0.037 -2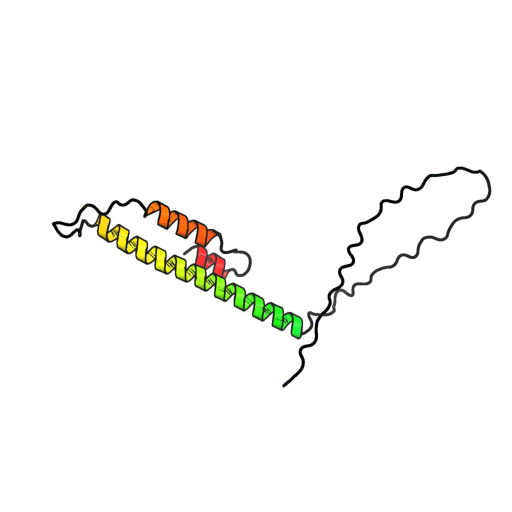.168 1.00 91.94 72 ILE A C 1
ATOM 548 O O . ILE A 1 72 ? 0.953 -0.093 -3.065 1.00 91.94 72 ILE A O 1
ATOM 552 N N . SER A 1 73 ? -1.169 0.186 -2.424 1.00 93.06 73 SER A N 1
ATOM 553 C CA . SER A 1 73 ? -1.716 0.278 -3.787 1.00 93.06 73 SER A CA 1
ATOM 554 C C . SER A 1 73 ? -1.092 1.414 -4.612 1.00 93.06 73 SER A C 1
ATOM 556 O O . SER A 1 73 ? -0.887 1.285 -5.819 1.00 93.06 73 SER A O 1
ATOM 558 N N . THR A 1 74 ? -0.746 2.534 -3.971 1.00 94.75 74 THR A N 1
ATOM 559 C CA . THR A 1 74 ? -0.046 3.633 -4.651 1.00 94.75 74 THR A CA 1
ATOM 560 C C . THR A 1 74 ? 1.371 3.220 -5.050 1.00 94.75 74 THR A C 1
ATOM 562 O O . THR A 1 74 ? 1.797 3.528 -6.160 1.00 94.75 74 THR A O 1
ATOM 565 N N . VAL A 1 75 ? 2.096 2.531 -4.163 1.00 94.38 75 VAL A N 1
ATOM 566 C CA . VAL A 1 75 ? 3.442 2.007 -4.443 1.00 94.38 75 VAL A CA 1
ATOM 567 C C . VAL A 1 75 ? 3.395 0.969 -5.563 1.00 94.38 75 VAL A C 1
ATOM 569 O O . VAL A 1 75 ? 4.180 1.077 -6.497 1.00 94.38 75 VAL A O 1
ATOM 572 N N . ASP A 1 76 ? 2.434 0.051 -5.521 1.00 93.88 76 ASP A N 1
ATOM 573 C CA . ASP A 1 76 ? 2.215 -0.991 -6.529 1.00 93.88 76 ASP A CA 1
ATOM 574 C C . ASP A 1 76 ? 2.002 -0.396 -7.934 1.00 93.88 76 ASP A C 1
ATOM 576 O O . ASP A 1 76 ? 2.786 -0.620 -8.855 1.00 93.88 76 ASP A O 1
ATOM 580 N N . SER A 1 77 ? 1.043 0.527 -8.078 1.00 94.81 77 SER A N 1
ATOM 581 C CA . SER A 1 77 ? 0.800 1.209 -9.362 1.00 94.81 77 SER A CA 1
ATOM 582 C C . SER A 1 77 ? 2.008 2.014 -9.881 1.00 94.81 77 SER A C 1
ATOM 584 O O . SER A 1 77 ? 2.190 2.191 -11.094 1.00 94.81 77 SER A O 1
ATOM 586 N N . ALA A 1 78 ? 2.845 2.522 -8.971 1.00 93.38 78 ALA A N 1
ATOM 587 C CA . ALA A 1 78 ? 4.064 3.239 -9.314 1.00 93.38 78 ALA A CA 1
ATOM 588 C C . ALA A 1 78 ? 5.190 2.281 -9.741 1.00 93.38 78 ALA A C 1
ATOM 590 O O . ALA A 1 78 ? 5.886 2.586 -10.713 1.00 93.38 78 ALA A O 1
ATOM 591 N N . ALA A 1 79 ? 5.315 1.118 -9.097 1.00 94.31 79 ALA A N 1
ATOM 592 C CA . ALA A 1 79 ? 6.214 0.041 -9.508 1.00 94.31 79 ALA A CA 1
ATOM 593 C C . ALA A 1 79 ? 5.852 -0.467 -10.914 1.00 94.31 79 ALA A C 1
ATOM 595 O O . ALA A 1 79 ? 6.709 -0.510 -11.793 1.00 94.31 79 ALA A O 1
ATOM 596 N N . ASP A 1 80 ? 4.567 -0.682 -11.183 1.00 94.44 80 ASP A N 1
ATOM 597 C CA . ASP A 1 80 ? 4.017 -1.006 -12.503 1.00 94.44 80 ASP A CA 1
ATOM 598 C C . ASP A 1 80 ? 4.421 0.005 -13.589 1.00 94.44 80 ASP A C 1
ATOM 600 O O . ASP A 1 80 ? 4.795 -0.328 -14.722 1.00 94.44 80 ASP A O 1
ATOM 604 N N . ARG A 1 81 ? 4.329 1.298 -13.261 1.00 92.19 81 ARG A N 1
ATOM 605 C CA . ARG A 1 81 ? 4.723 2.382 -14.168 1.00 92.19 81 ARG A CA 1
ATOM 606 C C . ARG A 1 81 ? 6.231 2.384 -14.405 1.00 92.19 81 ARG A C 1
ATOM 608 O O . ARG A 1 81 ? 6.652 2.663 -15.532 1.00 92.19 81 ARG A O 1
ATOM 615 N N . LEU A 1 82 ? 7.023 2.095 -13.375 1.00 91.44 82 LEU A N 1
ATOM 616 C CA . LEU A 1 82 ? 8.474 1.985 -13.466 1.00 91.44 82 LEU A CA 1
ATOM 617 C C . LEU A 1 82 ? 8.881 0.780 -14.326 1.00 91.44 82 LEU A C 1
ATOM 619 O O . LEU A 1 82 ? 9.668 0.946 -15.254 1.00 91.44 82 LEU A O 1
ATOM 623 N N . GLN A 1 83 ? 8.248 -0.379 -14.138 1.00 91.44 83 GLN A N 1
ATOM 624 C CA . GLN A 1 83 ? 8.458 -1.575 -14.955 1.00 91.44 83 GLN A CA 1
ATOM 625 C C . GLN A 1 83 ? 8.180 -1.308 -16.438 1.00 91.44 83 GLN A C 1
ATOM 627 O O . GLN A 1 83 ? 9.007 -1.618 -17.295 1.00 91.44 83 GLN A O 1
ATOM 632 N N . ARG A 1 84 ? 7.060 -0.651 -16.768 1.00 90.12 84 ARG A N 1
ATOM 633 C CA . ARG A 1 84 ? 6.757 -0.265 -18.160 1.00 90.12 84 ARG A CA 1
ATOM 634 C C . ARG A 1 84 ? 7.798 0.686 -18.754 1.00 90.12 84 ARG A C 1
ATOM 636 O O . ARG A 1 84 ? 7.987 0.696 -19.971 1.00 90.12 84 ARG A O 1
ATOM 643 N N . ARG A 1 85 ? 8.441 1.525 -17.935 1.00 87.12 85 ARG A N 1
ATOM 644 C CA . ARG A 1 85 ? 9.529 2.410 -18.384 1.00 87.12 85 ARG A CA 1
ATOM 645 C C . ARG A 1 85 ? 10.807 1.624 -18.650 1.00 87.12 85 ARG A C 1
ATOM 647 O O . ARG A 1 85 ? 11.379 1.838 -19.715 1.00 87.12 85 ARG A O 1
ATOM 654 N N . ILE A 1 86 ? 11.187 0.721 -17.746 1.00 86.50 86 ILE A N 1
ATOM 655 C CA . ILE A 1 86 ? 12.339 -0.182 -17.896 1.00 86.50 86 ILE A CA 1
ATOM 656 C C . ILE A 1 86 ? 12.193 -0.990 -19.188 1.00 86.50 86 ILE A C 1
ATOM 658 O O . ILE A 1 86 ? 13.017 -0.871 -20.086 1.00 86.50 86 ILE A O 1
ATOM 662 N N . GLN A 1 87 ? 11.053 -1.661 -19.381 1.00 87.00 87 GLN A N 1
ATOM 663 C CA . GLN A 1 87 ? 10.788 -2.450 -20.589 1.00 87.00 87 GLN A CA 1
ATOM 664 C C . GLN A 1 87 ? 10.925 -1.634 -21.884 1.00 87.00 87 GLN A C 1
ATOM 666 O O . GLN A 1 87 ? 11.452 -2.127 -22.876 1.00 87.00 87 GLN A O 1
ATOM 671 N N . ARG A 1 88 ? 10.471 -0.374 -21.913 1.00 83.69 88 ARG A N 1
ATOM 672 C CA . ARG A 1 88 ? 10.605 0.491 -23.103 1.00 83.69 88 ARG A CA 1
ATOM 673 C C . ARG A 1 88 ? 12.051 0.895 -23.387 1.00 83.69 88 ARG A C 1
ATOM 675 O O . ARG A 1 88 ? 12.372 1.132 -24.549 1.00 83.69 88 ARG A O 1
ATOM 682 N N . GLN A 1 89 ? 12.869 1.024 -22.345 1.00 77.94 89 GLN A N 1
ATOM 683 C CA . GLN A 1 89 ? 14.296 1.308 -22.470 1.00 77.94 89 GLN A CA 1
ATOM 684 C C . GLN A 1 89 ? 15.064 0.059 -22.925 1.00 77.94 89 GLN A C 1
ATOM 686 O O . GLN A 1 89 ? 15.828 0.160 -23.880 1.00 77.94 89 GLN A O 1
ATOM 691 N N . ASP A 1 90 ? 14.777 -1.107 -22.337 1.00 72.25 90 ASP A N 1
ATOM 692 C CA . ASP A 1 90 ? 15.442 -2.381 -22.649 1.00 72.25 90 ASP A CA 1
ATOM 693 C C . ASP A 1 90 ? 15.071 -2.925 -24.032 1.00 72.25 90 ASP A C 1
ATOM 695 O O . ASP A 1 90 ? 15.924 -3.403 -24.774 1.00 72.25 90 ASP A O 1
ATOM 699 N N . THR A 1 91 ? 13.802 -2.802 -24.437 1.00 68.44 91 THR A N 1
ATOM 700 C CA . THR A 1 91 ? 13.319 -3.339 -25.727 1.00 68.44 91 THR A CA 1
ATOM 701 C C . THR A 1 91 ? 13.754 -2.476 -26.922 1.00 68.44 91 THR A C 1
ATOM 703 O O . THR A 1 91 ? 13.244 -2.645 -28.026 1.00 68.44 91 THR A O 1
ATOM 706 N N . GLY A 1 92 ? 14.639 -1.488 -26.737 1.00 62.50 92 GLY A N 1
ATOM 707 C CA . GLY A 1 92 ? 15.164 -0.670 -27.836 1.00 62.50 92 GLY A CA 1
ATOM 708 C C . GLY A 1 92 ? 14.086 0.032 -28.673 1.00 62.50 92 GLY A C 1
ATOM 709 O O . GLY A 1 92 ? 14.370 0.495 -29.776 1.00 62.50 92 GLY A O 1
ATOM 710 N N . ARG A 1 93 ? 12.844 0.152 -28.171 1.00 58.56 93 ARG A N 1
ATOM 711 C CA . ARG A 1 93 ? 11.718 0.824 -28.841 1.00 58.56 93 ARG A CA 1
ATOM 712 C C . ARG A 1 93 ? 11.868 2.338 -28.691 1.00 58.56 93 ARG A C 1
ATOM 714 O O . ARG A 1 93 ? 10.973 3.046 -28.227 1.00 58.56 93 ARG A O 1
ATOM 721 N N . ARG A 1 94 ? 13.055 2.825 -29.033 1.00 62.00 94 ARG A N 1
ATOM 722 C CA . ARG A 1 94 ? 13.421 4.228 -29.074 1.00 62.00 94 ARG A CA 1
ATOM 723 C C . ARG A 1 94 ? 13.137 4.721 -30.490 1.00 62.00 94 ARG A C 1
ATOM 725 O O . ARG A 1 94 ? 13.704 4.179 -31.434 1.00 62.00 94 ARG A O 1
ATOM 732 N N . PRO A 1 95 ? 12.266 5.726 -30.667 1.00 64.12 95 PRO A N 1
ATOM 733 C CA . PRO A 1 95 ? 12.095 6.333 -31.974 1.00 64.12 95 PRO A CA 1
ATOM 734 C C . PRO A 1 95 ? 13.425 6.973 -32.415 1.00 64.12 95 PRO A C 1
ATOM 736 O O . PRO A 1 95 ? 14.126 7.558 -31.575 1.00 64.12 95 PRO A O 1
ATOM 739 N N . PRO A 1 96 ? 13.791 6.865 -33.702 1.00 65.38 96 PRO A N 1
ATOM 740 C CA . PRO A 1 96 ? 14.990 7.511 -34.223 1.00 65.38 96 PRO A CA 1
ATOM 741 C C . PRO A 1 96 ? 14.908 9.029 -33.981 1.00 65.38 96 PRO A C 1
ATOM 743 O O . PRO A 1 96 ? 13.869 9.642 -34.215 1.00 65.38 96 PRO A O 1
ATOM 746 N N . GLY A 1 97 ? 15.984 9.627 -33.455 1.00 68.12 97 GLY A N 1
ATOM 747 C CA . GLY A 1 97 ? 16.096 11.079 -33.227 1.00 68.12 97 GLY A CA 1
ATOM 748 C C . GLY A 1 97 ? 15.893 11.578 -31.788 1.00 68.12 97 GLY A C 1
ATOM 749 O O . GLY A 1 97 ? 16.126 12.752 -31.525 1.00 68.12 97 GLY A O 1
ATOM 750 N N . GLN A 1 98 ? 15.513 10.728 -30.828 1.00 63.28 98 GLN A N 1
ATOM 751 C CA . GLN A 1 98 ? 15.486 11.122 -29.407 1.00 63.28 98 GLN A CA 1
ATOM 752 C C . GLN A 1 98 ? 16.862 10.919 -28.760 1.00 63.28 98 GLN A C 1
ATOM 754 O O . GLN A 1 98 ? 17.477 9.889 -29.051 1.00 63.28 98 GLN A O 1
ATOM 759 N N . PRO A 1 99 ? 17.357 11.818 -27.883 1.00 63.38 99 PRO A N 1
ATOM 760 C CA . PRO A 1 99 ? 18.572 11.571 -27.107 1.00 63.38 99 PRO A CA 1
ATOM 761 C C . PRO A 1 99 ? 18.379 10.352 -26.187 1.00 63.38 99 PRO A C 1
ATOM 763 O O . PRO A 1 99 ? 17.237 10.016 -25.845 1.00 63.38 99 PRO A O 1
ATOM 766 N N . PRO A 1 100 ? 19.459 9.643 -25.801 1.00 58.88 100 PRO A N 1
ATOM 767 C CA . PRO A 1 100 ? 19.356 8.596 -24.793 1.00 58.88 100 PRO A CA 1
ATOM 768 C C . PRO A 1 100 ? 18.707 9.204 -23.552 1.00 58.88 100 PRO A C 1
ATOM 770 O O . PRO A 1 100 ? 19.240 10.138 -22.962 1.00 58.88 100 PRO A O 1
ATOM 773 N N . ARG A 1 101 ? 17.522 8.706 -23.184 1.00 63.12 101 ARG A N 1
ATOM 774 C CA . ARG A 1 101 ? 16.950 9.029 -21.880 1.00 63.12 101 ARG A CA 1
ATOM 775 C C . ARG A 1 101 ? 17.883 8.397 -20.873 1.00 63.12 101 ARG A C 1
ATOM 777 O O . ARG A 1 101 ? 17.901 7.176 -20.754 1.00 63.12 101 ARG A O 1
ATOM 784 N N . GLU A 1 102 ? 18.695 9.226 -20.239 1.00 57.91 102 GLU A N 1
ATOM 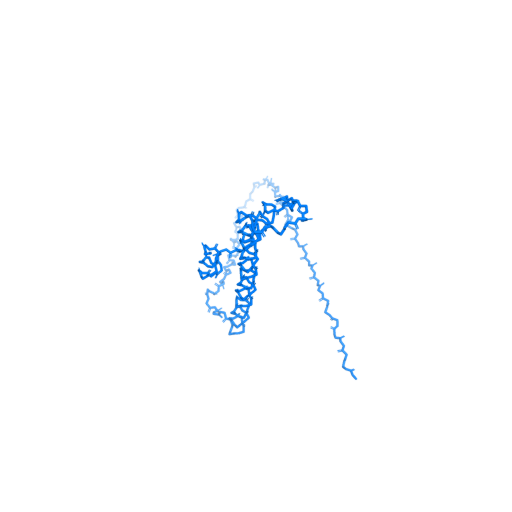785 C CA . GLU A 1 102 ? 19.579 8.833 -19.158 1.00 57.91 102 GLU A CA 1
ATOM 786 C C . GLU A 1 102 ? 18.768 7.957 -18.195 1.00 57.91 102 GLU A C 1
ATOM 788 O O . GLU A 1 102 ? 17.790 8.414 -17.606 1.00 57.91 102 GLU A O 1
ATOM 793 N N . GLY A 1 103 ? 19.136 6.682 -18.041 1.00 59.00 103 GLY A N 1
ATOM 794 C CA . GLY A 1 103 ? 18.543 5.769 -17.050 1.00 59.00 103 GLY A CA 1
ATOM 795 C C . GLY A 1 103 ? 18.781 6.211 -15.597 1.00 59.00 103 GLY A C 1
ATOM 796 O O . GLY A 1 103 ? 18.517 5.468 -14.658 1.00 59.00 103 GLY A O 1
ATOM 797 N N . ARG A 1 104 ? 19.288 7.433 -15.405 1.00 57.56 104 ARG A N 1
ATOM 798 C CA . ARG A 1 104 ? 19.623 8.052 -14.134 1.00 57.56 104 ARG A CA 1
ATOM 799 C C . ARG A 1 104 ? 18.327 8.408 -13.422 1.00 57.56 104 ARG A C 1
ATOM 801 O O . ARG A 1 104 ? 17.667 9.390 -13.741 1.00 57.56 104 ARG A O 1
ATOM 808 N N . GLY A 1 105 ? 17.938 7.545 -12.497 1.00 75.88 105 GLY A N 1
ATOM 809 C CA . GLY A 1 105 ? 16.794 7.761 -11.620 1.00 75.88 105 GLY A CA 1
ATOM 810 C C . GLY A 1 105 ? 15.876 6.557 -11.485 1.00 75.88 105 GLY A C 1
ATOM 811 O O . GLY A 1 105 ? 14.996 6.605 -10.639 1.00 75.88 105 GLY A O 1
ATOM 812 N N . ILE A 1 106 ? 16.062 5.479 -12.260 1.00 84.75 106 ILE A N 1
ATOM 813 C CA . ILE A 1 106 ? 15.290 4.243 -12.043 1.00 84.75 106 ILE A CA 1
ATOM 814 C C . ILE A 1 106 ? 15.657 3.631 -10.696 1.00 84.75 106 ILE A C 1
ATOM 816 O O . ILE A 1 106 ? 14.761 3.369 -9.901 1.00 84.75 106 ILE A O 1
ATOM 820 N N . ASP A 1 107 ? 16.952 3.494 -10.412 1.00 87.94 107 ASP A N 1
ATOM 821 C CA . ASP A 1 107 ? 17.427 2.947 -9.138 1.00 87.94 107 ASP A CA 1
ATOM 822 C C . ASP A 1 107 ? 16.998 3.828 -7.962 1.00 87.94 107 ASP A C 1
ATOM 824 O O . ASP A 1 107 ? 16.538 3.334 -6.938 1.00 87.94 107 ASP A O 1
ATOM 828 N N . GLU A 1 108 ? 17.068 5.151 -8.121 1.00 89.69 108 GLU A N 1
ATOM 829 C CA . GLU A 1 108 ? 16.626 6.087 -7.087 1.00 89.69 108 GLU A CA 1
ATOM 830 C C . GLU A 1 108 ? 15.108 6.012 -6.858 1.00 89.69 108 GLU A C 1
ATOM 832 O O . GLU A 1 108 ? 14.643 6.005 -5.719 1.00 89.69 108 GLU A O 1
ATOM 837 N N . GLU A 1 109 ? 14.315 5.934 -7.927 1.00 91.12 109 GLU A N 1
ATOM 838 C CA . GLU A 1 109 ? 12.861 5.802 -7.846 1.00 91.12 109 GLU A CA 1
ATOM 839 C C . GLU A 1 109 ? 12.464 4.456 -7.229 1.00 91.12 109 GLU A C 1
ATOM 841 O O . GLU A 1 109 ? 11.592 4.426 -6.359 1.00 91.12 109 GLU A O 1
ATOM 846 N N . LEU A 1 110 ? 13.159 3.374 -7.590 1.00 92.56 110 LEU A N 1
ATOM 847 C CA . LEU A 1 110 ? 13.010 2.052 -6.988 1.00 92.56 110 LEU A CA 1
ATOM 848 C C . LEU A 1 110 ? 13.319 2.097 -5.487 1.00 92.56 110 LEU A C 1
ATOM 850 O O . LEU A 1 110 ? 12.492 1.684 -4.679 1.00 92.56 110 LEU A O 1
ATOM 854 N N . MET A 1 111 ? 14.452 2.676 -5.091 1.00 94.00 111 MET A N 1
ATOM 855 C CA . MET A 1 111 ? 14.826 2.817 -3.680 1.00 94.00 111 MET A CA 1
ATOM 856 C C . MET A 1 111 ? 13.814 3.659 -2.893 1.00 94.00 111 MET A C 1
ATOM 858 O O . MET A 1 111 ? 13.454 3.305 -1.769 1.00 94.00 111 MET A O 1
ATOM 862 N N . ARG A 1 112 ? 13.286 4.739 -3.486 1.00 93.06 112 ARG A N 1
ATOM 863 C CA . ARG A 1 112 ? 12.209 5.545 -2.883 1.00 93.06 112 ARG A CA 1
ATOM 864 C C . ARG A 1 112 ? 10.925 4.732 -2.694 1.00 93.06 112 ARG A C 1
ATOM 866 O O . ARG A 1 112 ? 10.270 4.873 -1.661 1.00 93.06 112 ARG A O 1
ATOM 873 N N . LEU A 1 113 ? 10.558 3.893 -3.665 1.00 93.75 113 LEU A N 1
ATOM 874 C CA . LEU A 1 113 ? 9.401 2.994 -3.580 1.00 93.75 113 LEU A CA 1
ATOM 875 C C . LEU A 1 113 ? 9.587 1.952 -2.470 1.00 93.75 113 LEU A C 1
A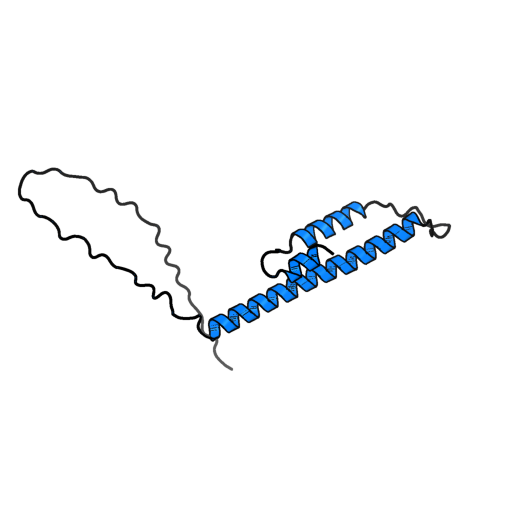TOM 877 O O . LEU A 1 113 ? 8.678 1.781 -1.657 1.00 93.75 113 LEU A O 1
ATOM 881 N N . LEU A 1 114 ? 10.769 1.334 -2.376 1.00 93.12 114 LEU A N 1
ATOM 882 C CA . LEU A 1 114 ? 11.107 0.371 -1.323 1.00 93.12 114 LEU A CA 1
ATOM 883 C C . LEU A 1 114 ? 11.031 1.002 0.068 1.00 93.12 114 LEU A C 1
ATOM 885 O O . LEU A 1 114 ? 10.383 0.451 0.953 1.00 93.12 114 LEU A O 1
ATOM 889 N N . LEU A 1 115 ? 11.632 2.180 0.258 1.00 93.00 115 LEU A N 1
ATOM 890 C CA . LEU A 1 115 ? 11.600 2.873 1.547 1.00 93.00 115 LEU A CA 1
ATOM 891 C C . LEU A 1 115 ? 10.166 3.238 1.954 1.00 93.00 115 LEU A C 1
ATOM 893 O O . LEU A 1 115 ? 9.772 3.106 3.114 1.00 93.00 115 LEU A O 1
ATOM 897 N N . ARG A 1 116 ? 9.349 3.660 0.982 1.00 91.62 116 ARG A N 1
ATOM 898 C CA . ARG A 1 116 ? 7.937 3.966 1.212 1.00 91.62 116 ARG A CA 1
ATOM 899 C C . ARG A 1 116 ? 7.138 2.718 1.585 1.00 91.62 116 ARG A C 1
ATOM 901 O O . ARG A 1 116 ? 6.282 2.804 2.464 1.00 91.62 116 ARG A O 1
ATOM 908 N N . LEU A 1 117 ? 7.423 1.574 0.967 1.00 92.12 117 LEU A N 1
ATOM 909 C CA . LEU A 1 117 ? 6.810 0.294 1.321 1.00 92.12 117 LEU A CA 1
ATOM 910 C C . LEU A 1 117 ? 7.247 -0.179 2.714 1.00 92.12 117 LEU A C 1
ATOM 912 O O . LEU A 1 117 ? 6.427 -0.696 3.472 1.00 92.12 117 LEU A O 1
ATOM 916 N N . ASP A 1 118 ? 8.513 0.041 3.076 1.00 89.19 118 ASP A N 1
ATOM 917 C CA . ASP A 1 118 ? 9.048 -0.374 4.371 1.00 89.19 118 ASP A CA 1
ATOM 918 C C . ASP A 1 118 ? 8.471 0.432 5.538 1.00 89.19 118 ASP A C 1
ATOM 920 O O . ASP A 1 118 ? 8.194 -0.122 6.604 1.00 89.19 118 ASP A O 1
ATOM 924 N N . SER A 1 119 ? 8.149 1.706 5.291 1.00 88.06 119 SER A N 1
ATOM 925 C CA . SER A 1 119 ? 7.474 2.575 6.262 1.00 88.06 119 SER A CA 1
ATOM 926 C C . SER A 1 119 ? 6.087 2.081 6.710 1.00 88.06 119 SER A C 1
ATOM 928 O O . SER A 1 119 ? 5.556 2.574 7.705 1.00 88.06 119 SER A O 1
ATOM 930 N N . VAL A 1 120 ? 5.479 1.113 6.009 1.00 86.50 120 VAL A N 1
ATOM 931 C CA . VAL A 1 120 ? 4.157 0.560 6.342 1.00 86.50 120 VAL A CA 1
ATOM 932 C C . VAL A 1 120 ? 4.285 -0.503 7.444 1.00 86.50 120 VAL A C 1
ATOM 934 O O . VAL A 1 120 ? 4.773 -1.598 7.174 1.00 86.50 120 VAL A O 1
ATOM 937 N N . PRO A 1 121 ? 3.822 -0.263 8.681 1.00 80.62 121 PRO A N 1
ATOM 938 C CA . PRO A 1 121 ? 3.990 -1.216 9.776 1.00 80.62 121 PRO A CA 1
ATOM 939 C C . PRO A 1 121 ? 3.209 -2.519 9.534 1.00 80.62 121 PRO A C 1
ATOM 941 O O . PRO A 1 121 ? 2.011 -2.502 9.257 1.00 80.62 121 PRO A O 1
ATOM 944 N N . GLY A 1 122 ? 3.878 -3.667 9.689 1.00 71.69 122 GLY A N 1
ATOM 945 C CA . GLY A 1 122 ? 3.292 -4.997 9.455 1.00 71.69 122 GLY A CA 1
ATOM 946 C C . GLY A 1 122 ? 2.522 -5.603 10.637 1.00 71.69 122 GLY A C 1
ATOM 947 O O . GLY A 1 122 ? 2.013 -6.713 10.518 1.00 71.69 122 GLY A O 1
ATOM 948 N N . GLY A 1 123 ? 2.458 -4.913 11.781 1.00 75.19 123 GLY A N 1
ATOM 949 C CA . GLY A 1 123 ? 1.913 -5.458 13.034 1.00 75.19 123 GLY A CA 1
ATOM 950 C C . GLY A 1 123 ? 0.411 -5.253 13.263 1.00 75.19 123 GLY A C 1
ATOM 951 O O . GLY A 1 123 ? -0.116 -5.766 14.244 1.00 75.19 123 GLY A O 1
ATOM 952 N N . ILE A 1 124 ? -0.282 -4.487 12.411 1.00 74.62 124 ILE A N 1
ATOM 953 C CA . ILE A 1 124 ? -1.693 -4.112 12.639 1.00 74.62 124 ILE A CA 1
ATOM 954 C C . ILE A 1 124 ? -2.662 -5.148 12.055 1.00 74.62 124 ILE A C 1
ATOM 956 O O . ILE A 1 124 ? -3.704 -5.408 12.656 1.00 74.62 124 ILE A O 1
ATOM 960 N N . ASP A 1 125 ? -2.330 -5.723 10.897 1.00 80.75 125 ASP A N 1
ATOM 961 C CA . ASP A 1 125 ? -3.195 -6.640 10.151 1.00 80.75 125 ASP A CA 1
ATOM 962 C C . ASP A 1 125 ? -2.344 -7.587 9.275 1.00 80.75 125 ASP A C 1
ATOM 964 O O . ASP A 1 125 ? -1.504 -7.100 8.504 1.00 80.75 125 ASP A O 1
ATOM 968 N N . PRO A 1 126 ? -2.529 -8.922 9.353 1.00 81.94 126 PRO A N 1
ATOM 969 C CA . PRO A 1 126 ? -1.828 -9.873 8.489 1.00 81.94 126 PRO A CA 1
ATOM 970 C C . PRO A 1 126 ? -2.040 -9.613 6.990 1.00 81.94 126 PRO A C 1
ATOM 972 O O . PRO A 1 126 ? -1.128 -9.876 6.205 1.00 81.94 126 PRO A O 1
ATOM 975 N N . ALA A 1 127 ? -3.186 -9.057 6.578 1.00 81.88 127 ALA A N 1
ATOM 976 C CA . ALA A 1 127 ? -3.439 -8.761 5.168 1.00 81.88 127 ALA A CA 1
ATOM 977 C C . ALA A 1 127 ? -2.528 -7.645 4.626 1.00 81.88 127 ALA A C 1
ATOM 979 O O . ALA A 1 127 ? -2.061 -7.728 3.491 1.00 81.88 127 ALA A O 1
ATOM 980 N N . LEU A 1 128 ? -2.198 -6.635 5.442 1.00 82.69 128 LEU A N 1
ATOM 981 C CA . LEU A 1 128 ? -1.243 -5.582 5.065 1.00 82.69 128 LEU A CA 1
ATOM 982 C C . LEU A 1 128 ? 0.177 -6.127 4.916 1.00 82.69 128 LEU A C 1
ATOM 984 O O . LEU A 1 128 ? 0.918 -5.709 4.028 1.00 82.69 128 LEU A O 1
ATOM 988 N N . ARG A 1 129 ? 0.555 -7.079 5.775 1.00 83.62 129 ARG A N 1
ATOM 989 C CA . ARG A 1 129 ? 1.842 -7.771 5.673 1.00 83.62 129 ARG A CA 1
ATOM 990 C C . ARG A 1 129 ? 1.938 -8.571 4.378 1.00 83.62 129 ARG A C 1
ATOM 992 O O . ARG A 1 129 ? 2.997 -8.571 3.762 1.00 83.62 129 ARG A O 1
ATOM 999 N N . GLU A 1 130 ? 0.862 -9.241 3.979 1.00 82.06 130 GLU A N 1
ATOM 1000 C CA . GLU A 1 130 ? 0.826 -9.975 2.714 1.00 82.06 130 GLU A CA 1
ATOM 1001 C C . GLU A 1 130 ? 0.832 -9.026 1.511 1.00 82.06 130 GLU A C 1
ATOM 1003 O O . GLU A 1 130 ? 1.579 -9.245 0.565 1.00 82.06 130 GLU A O 1
ATOM 1008 N N . GLY A 1 131 ? 0.089 -7.918 1.583 1.00 79.31 131 GLY A N 1
ATOM 1009 C CA . GLY A 1 131 ? 0.116 -6.869 0.561 1.00 79.31 131 GLY A CA 1
ATOM 1010 C C . GLY A 1 131 ? 1.485 -6.202 0.393 1.00 79.31 131 GLY A C 1
ATOM 1011 O O . GLY A 1 131 ? 1.793 -5.738 -0.690 1.00 79.31 131 GLY A O 1
ATOM 1012 N N . ARG A 1 132 ? 2.333 -6.181 1.431 1.00 83.38 132 ARG A N 1
ATOM 1013 C CA . ARG A 1 132 ? 3.736 -5.735 1.332 1.00 83.38 132 ARG A CA 1
ATOM 1014 C C . ARG A 1 132 ? 4.663 -6.728 0.620 1.00 83.38 132 ARG A C 1
ATOM 1016 O O . ARG A 1 132 ? 5.773 -6.345 0.271 1.00 83.38 132 ARG A O 1
ATOM 1023 N N . ARG A 1 133 ? 4.291 -8.009 0.541 1.00 84.00 133 ARG A N 1
ATOM 1024 C CA . ARG A 1 133 ? 5.151 -9.088 0.014 1.00 84.00 133 ARG A CA 1
ATOM 1025 C C . ARG A 1 133 ? 4.953 -9.348 -1.474 1.00 84.00 133 ARG A C 1
ATOM 1027 O O . ARG A 1 133 ? 5.804 -10.004 -2.067 1.00 84.00 133 ARG A O 1
ATOM 1034 N N . LYS A 1 134 ? 3.821 -8.910 -2.011 1.00 78.25 134 LYS A N 1
ATOM 1035 C CA . LYS A 1 134 ? 3.431 -9.053 -3.411 1.00 78.25 134 LYS A CA 1
ATOM 1036 C C . LYS A 1 134 ? 3.803 -7.790 -4.164 1.00 78.25 134 LYS A C 1
ATOM 1038 O O . LYS A 1 134 ? 4.207 -7.953 -5.330 1.00 78.25 134 LYS A O 1
#